Protein AF-A0A2I1DYN9-F1 (afdb_monomer_lite)

Sequence (81 aa):
MEIPKYNGTCHPNEYVKQMRAYCKINRITSEPDILELCILMINSSIYIPEGIDNLDKLVRALSSHPTFSIFKDSCKRKLQV

Structure (mmCIF, N/CA/C/O backbone):
data_AF-A0A2I1DYN9-F1
#
_entry.id   AF-A0A2I1DYN9-F1
#
loop_
_atom_site.group_PDB
_atom_site.id
_atom_site.type_symbol
_atom_site.label_atom_id
_atom_site.label_alt_id
_atom_site.label_comp_id
_atom_site.label_asym_id
_atom_site.label_entity_id
_atom_site.label_seq_id
_atom_site.pdbx_PDB_ins_code
_atom_site.Cartn_x
_atom_site.Cartn_y
_atom_site.Cartn_z
_atom_site.occupancy
_atom_site.B_iso_or_equiv
_atom_site.auth_seq_id
_atom_site.auth_comp_id
_atom_site.auth_asym_id
_atom_site.auth_atom_id
_atom_site.pdbx_PDB_model_num
ATOM 1 N N . MET A 1 1 ? -4.754 16.029 7.354 1.00 81.31 1 MET A N 1
ATOM 2 C CA . MET A 1 1 ? -3.813 15.199 6.571 1.00 81.31 1 MET A CA 1
ATOM 3 C C . MET A 1 1 ? -4.490 14.911 5.247 1.00 81.31 1 MET A C 1
ATOM 5 O O . MET A 1 1 ? -5.653 14.526 5.274 1.00 81.31 1 MET A O 1
ATOM 9 N N . GLU A 1 2 ? -3.826 15.169 4.124 1.00 92.69 2 GLU A N 1
ATOM 10 C CA . GLU A 1 2 ? -4.360 14.769 2.818 1.00 92.69 2 GLU A CA 1
ATOM 11 C C . GLU A 1 2 ? -4.443 13.244 2.728 1.00 92.69 2 GLU A C 1
ATOM 13 O O . GLU A 1 2 ? -3.645 12.538 3.348 1.00 92.69 2 GLU A O 1
ATOM 18 N N . ILE A 1 3 ? -5.419 12.735 1.980 1.00 96.00 3 ILE A N 1
ATOM 19 C CA . ILE A 1 3 ? -5.560 11.295 1.789 1.00 96.00 3 ILE A CA 1
ATOM 20 C C . ILE A 1 3 ? -4.358 10.751 0.991 1.00 96.00 3 ILE A C 1
ATOM 22 O O . ILE A 1 3 ? -4.072 11.262 -0.098 1.00 96.00 3 ILE A O 1
ATOM 26 N N . PRO A 1 4 ? -3.631 9.739 1.501 1.00 97.44 4 PRO A N 1
ATOM 27 C CA . PRO A 1 4 ? -2.496 9.163 0.789 1.00 97.44 4 PRO A CA 1
ATOM 28 C C . PRO A 1 4 ? -2.920 8.562 -0.552 1.00 97.44 4 PRO A C 1
ATOM 30 O O . PRO A 1 4 ? -3.945 7.891 -0.645 1.00 97.44 4 PRO A O 1
ATOM 33 N N . LYS A 1 5 ? -2.102 8.754 -1.589 1.00 97.75 5 LYS A N 1
ATOM 34 C CA . LYS A 1 5 ? -2.319 8.192 -2.931 1.00 97.75 5 LYS A CA 1
ATOM 35 C C . LYS A 1 5 ? -1.141 7.320 -3.333 1.00 97.75 5 LYS A C 1
ATOM 37 O O . LYS A 1 5 ? 0.004 7.682 -3.063 1.00 97.75 5 LYS A O 1
ATOM 42 N N . TYR A 1 6 ? -1.406 6.211 -4.019 1.00 98.38 6 TYR A N 1
ATOM 43 C CA . TYR A 1 6 ? -0.349 5.357 -4.560 1.00 98.38 6 TYR A CA 1
ATOM 44 C C . TYR A 1 6 ? -0.189 5.558 -6.066 1.00 98.38 6 TYR A C 1
ATOM 46 O O . TYR A 1 6 ? -1.125 5.365 -6.836 1.00 98.38 6 TYR A O 1
ATOM 54 N N . ASN A 1 7 ? 1.016 5.920 -6.500 1.00 96.94 7 ASN A N 1
ATOM 55 C CA . ASN A 1 7 ? 1.355 6.157 -7.909 1.00 96.94 7 ASN A CA 1
ATOM 56 C C . ASN A 1 7 ? 2.685 5.491 -8.323 1.00 96.94 7 ASN A C 1
ATOM 58 O O . ASN A 1 7 ? 3.291 5.883 -9.315 1.00 96.94 7 ASN A O 1
ATOM 62 N N . GLY A 1 8 ? 3.175 4.519 -7.543 1.00 96.56 8 GLY A N 1
ATOM 63 C CA . GLY A 1 8 ? 4.442 3.822 -7.807 1.00 96.56 8 GLY A CA 1
ATOM 64 C C . GLY A 1 8 ? 5.714 4.565 -7.382 1.00 96.56 8 GLY A C 1
ATOM 65 O O . GLY A 1 8 ? 6.804 4.015 -7.516 1.00 96.56 8 GLY A O 1
ATOM 66 N N . THR A 1 9 ? 5.613 5.788 -6.846 1.00 96.06 9 THR A N 1
ATOM 67 C CA . THR A 1 9 ? 6.789 6.594 -6.451 1.00 96.06 9 THR A CA 1
ATOM 68 C C . THR A 1 9 ? 7.277 6.348 -5.021 1.00 96.06 9 THR A C 1
ATOM 70 O O . THR A 1 9 ? 8.333 6.851 -4.639 1.00 96.06 9 THR A O 1
ATOM 73 N N . CYS A 1 10 ? 6.550 5.551 -4.236 1.00 97.19 10 CYS A N 1
ATOM 74 C CA . CYS A 1 10 ? 6.921 5.137 -2.885 1.00 97.19 10 CYS A CA 1
ATOM 75 C C . CYS A 1 10 ? 6.831 3.612 -2.726 1.00 97.19 10 CYS A C 1
ATOM 77 O O . CYS A 1 10 ? 6.225 2.909 -3.542 1.00 97.19 10 CYS A O 1
ATOM 79 N N . HIS A 1 11 ? 7.436 3.091 -1.658 1.00 97.94 11 HIS A N 1
ATOM 80 C CA . HIS A 1 11 ? 7.315 1.677 -1.323 1.00 97.94 11 HIS A CA 1
ATOM 81 C C . HIS A 1 11 ? 5.863 1.343 -0.920 1.00 97.94 11 HIS A C 1
ATOM 83 O O . HIS A 1 11 ? 5.305 2.070 -0.097 1.00 97.94 11 HIS A O 1
ATOM 89 N N . PRO A 1 12 ? 5.254 0.238 -1.400 1.00 98.19 12 PRO A N 1
ATOM 90 C CA . PRO A 1 12 ? 3.884 -0.140 -1.033 1.00 98.19 12 PRO A CA 1
ATOM 91 C C . PRO A 1 12 ? 3.625 -0.195 0.482 1.00 98.19 12 PRO A C 1
ATOM 93 O O . PRO A 1 12 ? 2.626 0.340 0.948 1.00 98.19 12 PRO A O 1
ATOM 96 N N . ASN A 1 13 ? 4.557 -0.743 1.274 1.00 98.44 13 ASN A N 1
ATOM 97 C CA . ASN A 1 13 ? 4.465 -0.694 2.746 1.00 98.44 13 ASN A CA 1
ATOM 98 C C . ASN A 1 13 ? 4.399 0.730 3.318 1.00 98.44 13 ASN A C 1
ATOM 100 O O . ASN A 1 13 ? 3.682 0.963 4.286 1.00 98.44 13 ASN A O 1
ATOM 104 N N . GLU A 1 14 ? 5.141 1.680 2.743 1.00 98.19 14 GLU A N 1
ATOM 105 C CA . GLU A 1 14 ? 5.125 3.067 3.214 1.00 98.19 14 GLU A CA 1
ATOM 106 C C . GLU A 1 14 ? 3.780 3.726 2.889 1.00 98.19 14 GLU A C 1
ATOM 108 O O . GLU A 1 14 ? 3.203 4.405 3.734 1.00 98.19 14 GLU A O 1
ATOM 113 N N . TYR A 1 15 ? 3.220 3.436 1.714 1.00 98.38 15 TYR A N 1
ATOM 114 C CA . TYR A 1 15 ? 1.860 3.840 1.367 1.00 98.38 15 TYR A CA 1
ATOM 115 C C . TYR A 1 15 ? 0.811 3.271 2.336 1.00 98.38 15 TYR A C 1
ATOM 117 O O . TYR A 1 15 ? 0.029 4.034 2.903 1.00 98.38 15 TYR A O 1
ATOM 125 N N . VAL A 1 16 ? 0.825 1.958 2.599 1.00 98.25 16 VAL A N 1
ATOM 126 C CA . VAL A 1 16 ? -0.119 1.322 3.539 1.00 98.25 16 VAL A CA 1
ATOM 127 C C . VAL A 1 16 ? 0.032 1.894 4.949 1.00 98.25 16 VAL A C 1
ATOM 129 O O . VAL A 1 16 ? -0.963 2.146 5.625 1.00 98.25 16 VAL A O 1
ATOM 132 N N . LYS A 1 17 ? 1.260 2.166 5.398 1.00 98.06 17 LYS A N 1
ATOM 133 C CA . LYS A 1 17 ? 1.523 2.810 6.691 1.00 98.06 17 LYS A CA 1
ATOM 134 C C . LYS A 1 17 ? 0.907 4.209 6.769 1.00 98.06 17 LYS A C 1
ATOM 136 O O . LYS A 1 17 ? 0.256 4.528 7.764 1.00 98.06 17 LYS A O 1
ATOM 141 N N . GLN A 1 18 ? 1.081 5.027 5.732 1.00 97.62 18 GLN A N 1
ATOM 142 C CA . GLN A 1 18 ? 0.462 6.353 5.650 1.00 97.62 18 GLN A CA 1
ATOM 143 C C . GLN A 1 18 ? -1.063 6.249 5.632 1.00 97.62 18 GLN A C 1
ATOM 145 O O . GLN A 1 18 ? -1.733 6.998 6.343 1.00 97.62 18 GLN A O 1
ATOM 150 N N . MET A 1 19 ? -1.618 5.284 4.894 1.00 97.94 19 MET A N 1
ATOM 151 C CA . MET A 1 19 ? -3.061 5.064 4.854 1.00 97.94 19 MET A CA 1
ATOM 152 C C . MET A 1 19 ? -3.608 4.627 6.213 1.00 97.94 19 MET A C 1
ATOM 154 O O . MET A 1 19 ? -4.610 5.169 6.666 1.00 97.94 19 MET A O 1
ATOM 158 N N . ARG A 1 20 ? -2.919 3.734 6.932 1.00 97.38 20 ARG A N 1
ATOM 159 C CA . ARG A 1 20 ? -3.287 3.362 8.308 1.00 97.38 20 ARG A CA 1
ATOM 160 C C . ARG A 1 20 ? -3.261 4.561 9.254 1.00 97.38 20 ARG A C 1
ATOM 162 O O . ARG A 1 20 ? -4.156 4.690 10.086 1.00 97.38 20 ARG A O 1
ATOM 169 N N . ALA A 1 21 ? -2.275 5.449 9.129 1.00 97.44 21 ALA A N 1
ATOM 170 C CA . ALA A 1 21 ? -2.225 6.678 9.920 1.00 97.44 21 ALA A CA 1
ATOM 171 C C . ALA A 1 21 ? -3.418 7.599 9.609 1.00 97.44 21 ALA A C 1
ATOM 173 O O . ALA A 1 21 ? -4.089 8.059 10.534 1.00 97.44 21 ALA A O 1
ATOM 174 N N . TYR A 1 22 ? -3.726 7.802 8.324 1.00 97.88 22 TYR A N 1
ATOM 175 C CA . TYR A 1 22 ? -4.904 8.547 7.880 1.00 97.88 22 TYR A CA 1
ATOM 176 C C . TYR A 1 22 ? -6.203 7.931 8.425 1.00 97.88 22 TYR A C 1
ATOM 178 O O . TYR A 1 22 ? -7.007 8.636 9.033 1.00 97.88 22 TYR A O 1
ATOM 186 N N . CYS A 1 23 ? -6.385 6.618 8.281 1.00 97.50 23 CYS A N 1
ATOM 187 C CA . CYS A 1 23 ? -7.564 5.893 8.758 1.00 97.50 23 CYS A CA 1
ATOM 188 C C . CYS A 1 23 ? -7.732 6.034 10.273 1.00 97.50 23 CYS A C 1
ATOM 190 O O . CYS A 1 23 ? -8.811 6.387 10.744 1.00 97.50 23 CYS A O 1
ATOM 192 N N . LYS A 1 24 ? -6.645 5.877 11.038 1.00 96.56 24 LYS A N 1
ATOM 193 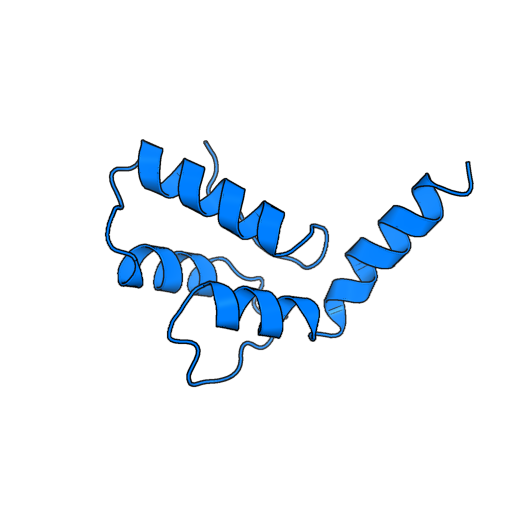C CA . LYS A 1 24 ? -6.657 6.030 12.498 1.00 96.56 24 LYS A CA 1
ATOM 194 C C . LYS A 1 24 ? -7.088 7.431 12.937 1.00 96.56 24 LYS A C 1
ATOM 196 O O . LYS A 1 24 ? -7.885 7.551 13.863 1.00 96.56 24 LYS A O 1
ATOM 201 N N . ILE A 1 25 ? -6.594 8.479 12.274 1.00 96.81 25 ILE A N 1
ATOM 202 C CA . ILE A 1 25 ? -6.985 9.872 12.556 1.00 96.81 25 ILE A CA 1
ATOM 203 C C . ILE A 1 25 ? -8.476 10.092 12.261 1.00 96.81 25 ILE A C 1
ATOM 205 O O . ILE A 1 25 ? -9.161 10.761 13.031 1.00 96.81 25 ILE A O 1
ATOM 209 N N . ASN A 1 26 ? -8.985 9.489 11.186 1.00 96.69 26 ASN A N 1
ATOM 210 C CA . ASN A 1 26 ? -10.376 9.619 10.746 1.00 96.69 26 ASN A CA 1
ATOM 211 C C . ASN A 1 26 ? -11.317 8.553 11.339 1.00 96.69 26 ASN A C 1
ATOM 213 O O . ASN A 1 26 ? -12.463 8.454 10.916 1.00 96.69 26 ASN A O 1
ATOM 217 N N . ARG A 1 27 ? -10.859 7.779 12.335 1.00 96.62 27 ARG A N 1
ATOM 218 C CA . ARG A 1 27 ? -11.635 6.729 13.024 1.00 96.62 27 ARG A CA 1
ATOM 219 C C . ARG A 1 27 ? -12.176 5.626 12.100 1.00 96.62 27 ARG A C 1
ATOM 221 O O . ARG A 1 27 ? -13.173 4.991 12.425 1.00 96.62 27 ARG A O 1
ATOM 228 N N . ILE A 1 28 ? -11.484 5.358 10.996 1.00 96.94 28 ILE A N 1
ATOM 229 C CA . ILE A 1 28 ? -11.702 4.183 10.146 1.00 96.94 28 ILE A CA 1
ATOM 230 C C . ILE A 1 28 ? -10.854 3.051 10.731 1.00 96.94 28 ILE A C 1
ATOM 232 O O . ILE A 1 28 ? -9.623 3.136 10.742 1.00 96.94 28 ILE A O 1
ATOM 236 N N . THR A 1 29 ? -11.500 2.026 11.285 1.00 92.75 29 THR A N 1
ATOM 237 C CA . THR A 1 29 ? -10.823 0.971 12.067 1.00 92.75 29 THR A CA 1
ATOM 238 C C . THR A 1 29 ? -11.026 -0.440 11.522 1.00 92.75 29 THR A C 1
ATOM 240 O O . THR A 1 29 ? -10.287 -1.341 11.911 1.00 92.75 29 THR A O 1
ATOM 243 N N . SER A 1 30 ? -11.998 -0.635 10.632 1.00 97.38 30 SER A N 1
ATOM 244 C CA . SER A 1 30 ? -12.282 -1.905 9.961 1.00 97.38 30 SER A CA 1
ATOM 245 C C . SER A 1 30 ? -11.189 -2.217 8.932 1.00 97.38 30 SER A C 1
ATOM 247 O O . SER A 1 30 ? -10.892 -1.389 8.075 1.00 97.38 30 SER A O 1
ATOM 249 N N . GLU A 1 31 ? -10.578 -3.405 9.003 1.00 96.81 31 GLU A N 1
ATOM 250 C CA . GLU A 1 31 ? -9.587 -3.842 8.005 1.00 96.81 31 GLU A CA 1
ATOM 251 C C . GLU A 1 31 ? -10.159 -3.879 6.571 1.00 96.81 31 GLU A C 1
ATOM 253 O O . GLU A 1 31 ? -9.471 -3.385 5.674 1.00 96.81 31 GLU A O 1
ATOM 258 N N . PRO A 1 32 ? -11.392 -4.381 6.330 1.00 97.75 32 PRO A N 1
ATOM 259 C CA . PRO A 1 32 ? -12.058 -4.256 5.032 1.00 97.75 32 PRO A CA 1
ATOM 260 C C . PRO A 1 32 ? -12.156 -2.815 4.517 1.00 97.75 32 PRO A C 1
ATOM 262 O O . PRO A 1 32 ? -11.774 -2.558 3.380 1.00 97.75 32 PRO A O 1
ATOM 265 N N . ASP A 1 33 ? -12.584 -1.870 5.357 1.00 97.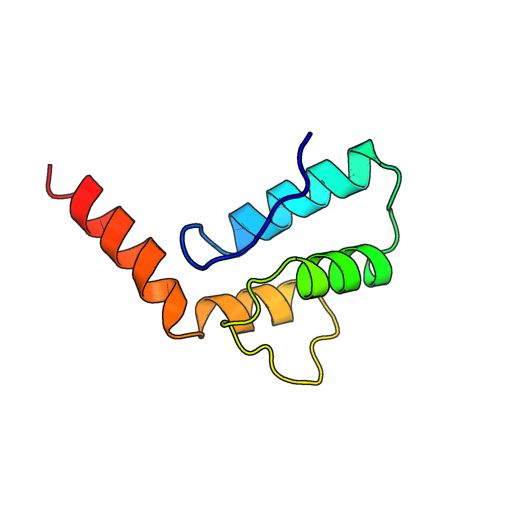94 33 ASP A N 1
ATOM 266 C CA . ASP A 1 33 ? -12.765 -0.467 4.954 1.00 97.94 33 ASP A CA 1
ATOM 267 C C . ASP A 1 33 ? -11.412 0.184 4.629 1.00 97.94 33 ASP A C 1
ATOM 269 O O . ASP A 1 33 ? -11.279 0.950 3.675 1.00 97.94 33 ASP A O 1
ATOM 273 N N . ILE A 1 34 ? -10.374 -0.138 5.412 1.00 98.31 34 ILE A N 1
ATOM 274 C CA . ILE A 1 34 ? -9.005 0.330 5.163 1.00 98.31 34 ILE A CA 1
ATOM 275 C C . ILE A 1 34 ? -8.493 -0.226 3.831 1.00 98.31 34 ILE A C 1
ATOM 277 O O . ILE A 1 34 ? -7.862 0.507 3.064 1.00 98.31 34 ILE A O 1
ATOM 281 N N . LEU A 1 35 ? -8.737 -1.508 3.552 1.00 98.56 35 LEU A N 1
ATOM 282 C CA . LEU A 1 35 ? -8.350 -2.143 2.297 1.00 98.56 35 LEU A CA 1
ATOM 283 C C . LEU A 1 35 ? -9.070 -1.516 1.101 1.00 98.56 35 LEU A C 1
ATOM 285 O O . LEU A 1 35 ? -8.410 -1.157 0.126 1.00 98.56 35 LEU A O 1
ATOM 289 N N . GLU A 1 36 ? -10.390 -1.358 1.184 1.00 97.75 36 GLU A N 1
ATOM 290 C CA . GLU A 1 36 ? -11.204 -0.719 0.148 1.00 97.75 36 GLU A CA 1
ATOM 291 C C . GLU A 1 36 ? -10.690 0.693 -0.141 1.00 97.75 36 GLU A C 1
ATOM 293 O O . GLU A 1 36 ? -10.421 1.039 -1.293 1.00 97.75 36 GLU A O 1
ATOM 298 N N . LEU A 1 37 ? -10.433 1.479 0.907 1.00 97.94 37 LEU A N 1
ATOM 299 C CA . LEU A 1 37 ? -9.881 2.820 0.761 1.00 97.94 37 LEU A CA 1
ATOM 300 C C . LEU A 1 37 ? -8.484 2.808 0.130 1.00 97.94 37 LEU A C 1
ATOM 302 O O . LEU A 1 37 ? -8.184 3.662 -0.702 1.00 97.94 37 LEU A O 1
ATOM 306 N N . CYS A 1 38 ? -7.623 1.847 0.479 1.00 98.38 38 CYS A N 1
ATOM 307 C CA . CYS A 1 38 ? -6.332 1.703 -0.194 1.00 98.38 38 CYS A CA 1
ATOM 308 C C . CYS A 1 38 ? -6.525 1.471 -1.697 1.00 98.38 38 CYS A C 1
ATOM 310 O O . CYS A 1 38 ? -5.868 2.123 -2.503 1.00 98.38 38 CYS A O 1
ATOM 312 N N . ILE A 1 39 ? -7.434 0.574 -2.083 1.00 98.06 39 ILE A N 1
ATOM 313 C CA . ILE A 1 39 ? -7.683 0.244 -3.491 1.00 98.06 39 ILE A CA 1
ATOM 314 C C . ILE A 1 39 ? -8.216 1.465 -4.254 1.00 98.06 39 ILE A C 1
ATOM 316 O O . ILE A 1 39 ? -7.705 1.783 -5.327 1.00 98.06 39 ILE A O 1
ATOM 320 N N . LEU A 1 40 ? -9.168 2.203 -3.676 1.00 97.38 40 LEU A N 1
ATOM 321 C CA . LEU A 1 40 ? -9.749 3.415 -4.273 1.00 97.38 40 LEU A CA 1
ATOM 322 C C . LEU A 1 40 ? -8.729 4.541 -4.496 1.00 97.38 40 LEU A C 1
ATOM 324 O O . LEU A 1 40 ? -8.905 5.372 -5.386 1.00 97.38 40 LEU A O 1
ATOM 328 N N . MET A 1 41 ? -7.667 4.585 -3.691 1.00 98.06 41 MET A N 1
ATOM 329 C CA . MET A 1 41 ? -6.668 5.657 -3.727 1.00 98.06 41 MET A CA 1
ATOM 330 C C . MET A 1 41 ? -5.409 5.306 -4.533 1.00 98.06 41 MET A C 1
ATOM 332 O O . MET A 1 41 ? -4.411 6.041 -4.500 1.00 98.06 41 MET A O 1
ATOM 336 N N . ILE A 1 42 ? -5.445 4.206 -5.281 1.00 98.25 42 ILE A N 1
ATOM 337 C CA . ILE A 1 42 ? -4.421 3.845 -6.261 1.00 98.25 42 ILE A CA 1
ATOM 338 C C . ILE A 1 42 ? -4.676 4.606 -7.565 1.00 98.25 42 ILE A C 1
ATOM 340 O O . ILE A 1 42 ? -5.808 4.784 -8.005 1.00 98.25 42 ILE A O 1
ATOM 344 N N . ASN A 1 43 ? -3.604 5.087 -8.196 1.00 97.50 43 ASN A N 1
ATOM 345 C CA . ASN A 1 43 ? -3.685 5.722 -9.506 1.00 97.50 43 ASN A CA 1
ATOM 346 C C . ASN A 1 43 ? -4.327 4.762 -10.522 1.00 97.50 43 ASN A C 1
ATOM 348 O O . ASN A 1 43 ? -3.870 3.632 -10.663 1.00 97.50 43 ASN A O 1
ATOM 352 N N . SER A 1 44 ? -5.322 5.236 -11.275 1.00 95.81 44 SER A N 1
ATOM 353 C CA . SER A 1 44 ? -6.097 4.428 -12.230 1.00 95.81 44 SER A CA 1
ATOM 354 C C . SER A 1 44 ? -5.273 3.765 -13.340 1.00 95.81 44 SER A C 1
ATOM 356 O O . SER A 1 44 ? -5.753 2.835 -13.979 1.00 95.81 44 SER A O 1
ATOM 358 N N . SER A 1 45 ? -4.032 4.206 -13.569 1.00 95.31 45 SER A N 1
ATOM 359 C CA . SER A 1 45 ? -3.101 3.571 -14.513 1.00 95.31 45 SER A CA 1
ATOM 360 C C . SER A 1 45 ? -2.423 2.311 -13.950 1.00 95.31 45 SER A C 1
ATOM 362 O O . SER A 1 45 ? -1.673 1.650 -14.665 1.00 95.31 45 SER A O 1
ATOM 364 N N . ILE A 1 46 ? -2.623 1.994 -12.667 1.00 97.25 46 ILE A N 1
ATOM 365 C CA . ILE A 1 46 ? -2.069 0.817 -11.991 1.00 97.25 46 ILE A CA 1
ATOM 366 C C . ILE A 1 46 ? -3.189 -0.207 -11.850 1.00 97.25 46 ILE A C 1
ATOM 368 O O . ILE A 1 46 ? -4.107 -0.030 -11.051 1.00 97.25 46 ILE A O 1
ATOM 372 N N . TYR A 1 47 ? -3.105 -1.287 -12.622 1.00 95.31 47 TYR A N 1
ATOM 373 C CA . TYR A 1 47 ? -4.081 -2.365 -12.540 1.00 95.31 47 TYR A CA 1
ATOM 374 C C . TYR A 1 47 ? -3.890 -3.172 -11.251 1.00 95.31 47 TYR A C 1
ATOM 376 O O . TYR A 1 47 ? -2.776 -3.595 -10.930 1.00 95.31 47 TYR A O 1
ATOM 384 N N . ILE A 1 48 ? -4.993 -3.413 -10.541 1.00 95.56 48 ILE A N 1
ATOM 385 C CA . ILE A 1 48 ? -5.042 -4.259 -9.349 1.00 95.56 48 ILE A CA 1
ATOM 386 C C . ILE A 1 48 ? -5.816 -5.534 -9.700 1.00 95.56 48 ILE A C 1
ATOM 388 O O . ILE A 1 48 ? -6.957 -5.428 -10.148 1.00 95.56 48 ILE A O 1
ATOM 392 N N . PRO A 1 49 ? -5.218 -6.727 -9.520 1.00 93.69 49 PRO A N 1
ATOM 393 C CA . PRO A 1 49 ? -5.913 -7.988 -9.745 1.00 93.69 49 PRO A CA 1
ATOM 394 C C . PRO A 1 49 ? -7.159 -8.134 -8.867 1.00 93.69 49 PRO A C 1
ATOM 396 O O . PRO A 1 49 ? -7.226 -7.588 -7.765 1.00 93.69 49 PRO A O 1
ATOM 399 N N . GLU A 1 50 ? -8.115 -8.937 -9.320 1.00 93.00 50 GLU A N 1
ATOM 400 C CA . GLU A 1 50 ? -9.232 -9.374 -8.480 1.00 93.00 50 GLU A CA 1
ATOM 401 C C . GLU A 1 50 ? -8.748 -10.266 -7.315 1.00 93.00 50 GLU A C 1
ATOM 403 O O . GLU A 1 50 ? -7.648 -10.823 -7.339 1.00 93.00 50 GLU A O 1
ATOM 408 N N . GLY A 1 51 ? -9.575 -10.419 -6.274 1.00 93.56 51 GLY A N 1
ATOM 409 C CA . GLY A 1 51 ? -9.285 -11.327 -5.152 1.00 93.56 51 GLY A CA 1
ATOM 410 C C . GLY A 1 51 ? -8.265 -10.806 -4.128 1.00 93.56 51 GLY A C 1
ATOM 411 O O . GLY A 1 51 ? -7.740 -11.578 -3.316 1.00 93.56 51 GLY A O 1
ATOM 412 N N . ILE A 1 52 ? -7.976 -9.503 -4.143 1.00 97.25 52 ILE A N 1
ATOM 413 C CA . ILE A 1 52 ? -7.231 -8.834 -3.074 1.00 97.25 52 ILE A CA 1
ATOM 414 C C . ILE A 1 52 ? -8.164 -8.656 -1.869 1.00 97.25 52 ILE A C 1
ATOM 416 O O . ILE A 1 52 ? -9.001 -7.763 -1.849 1.00 97.25 52 ILE A O 1
ATOM 420 N N . ASP A 1 53 ? -8.011 -9.523 -0.869 1.00 97.19 53 ASP A N 1
ATOM 421 C CA . ASP A 1 53 ? -8.849 -9.573 0.342 1.00 97.19 53 ASP A CA 1
ATOM 422 C C . ASP A 1 53 ? -8.129 -9.087 1.612 1.00 97.19 53 ASP A C 1
ATOM 424 O O . ASP A 1 53 ? -8.708 -9.078 2.696 1.00 97.19 53 ASP A O 1
ATOM 428 N N . ASN A 1 54 ? -6.858 -8.687 1.500 1.00 98.06 54 ASN A N 1
ATOM 429 C CA . ASN A 1 54 ? -6.089 -8.127 2.606 1.00 98.06 54 ASN A CA 1
ATOM 430 C C . ASN A 1 54 ? -4.935 -7.237 2.118 1.00 98.06 54 ASN A C 1
ATOM 432 O O . ASN A 1 54 ? -4.504 -7.295 0.960 1.00 98.06 54 ASN A O 1
ATOM 436 N N . LEU A 1 55 ? -4.409 -6.420 3.033 1.00 98.31 55 LEU A N 1
ATOM 437 C CA . LEU A 1 55 ? -3.352 -5.450 2.744 1.00 98.31 55 LEU A CA 1
ATOM 438 C C . LEU A 1 55 ? -2.012 -6.100 2.370 1.00 98.31 55 LEU A C 1
ATOM 440 O O . LEU A 1 55 ? -1.272 -5.525 1.575 1.00 98.31 55 LEU A O 1
ATOM 444 N N . ASP A 1 56 ? -1.704 -7.301 2.865 1.00 98.19 56 ASP A N 1
ATOM 445 C CA . ASP A 1 56 ? -0.468 -8.002 2.495 1.00 98.19 56 ASP A CA 1
ATOM 446 C C . ASP A 1 56 ? -0.501 -8.455 1.031 1.00 98.19 56 ASP A C 1
ATOM 448 O O . ASP A 1 56 ? 0.483 -8.300 0.300 1.00 98.19 56 ASP A O 1
ATOM 452 N N . LYS A 1 57 ? -1.645 -8.973 0.564 1.00 98.44 57 LYS A N 1
ATOM 453 C CA . LYS A 1 57 ? -1.862 -9.280 -0.856 1.00 98.44 57 LYS A CA 1
ATOM 454 C C . LYS A 1 57 ? -1.777 -8.016 -1.704 1.00 98.44 57 LYS A C 1
ATOM 456 O O . LYS A 1 57 ? -1.121 -8.050 -2.745 1.00 98.44 57 LYS A O 1
ATOM 461 N N . LEU A 1 58 ? -2.350 -6.901 -1.242 1.00 98.56 58 LEU A N 1
ATOM 462 C CA . LEU A 1 58 ? -2.240 -5.615 -1.934 1.00 98.56 58 LEU A CA 1
ATOM 463 C C . LEU A 1 58 ? -0.774 -5.177 -2.072 1.00 98.56 58 LEU A C 1
ATOM 465 O O . LEU A 1 58 ? -0.323 -4.860 -3.170 1.00 98.56 58 LEU A O 1
ATOM 469 N N . VAL A 1 59 ? 0.003 -5.217 -0.986 1.00 98.44 59 VAL A N 1
ATOM 470 C CA . VAL A 1 59 ? 1.437 -4.879 -0.995 1.00 98.44 59 VAL A CA 1
ATOM 471 C C . VAL A 1 59 ? 2.205 -5.743 -1.990 1.00 98.44 59 VAL A C 1
ATOM 473 O O . VAL A 1 59 ? 3.028 -5.218 -2.744 1.00 98.44 59 VAL A O 1
ATOM 476 N N . ARG A 1 60 ? 1.945 -7.054 -2.020 1.00 98.25 60 ARG A N 1
ATOM 477 C CA . ARG A 1 60 ? 2.589 -7.983 -2.964 1.00 98.25 60 ARG A CA 1
ATOM 478 C C . ARG A 1 60 ? 2.212 -7.677 -4.412 1.00 98.25 60 ARG A C 1
ATOM 480 O O . ARG A 1 60 ? 3.103 -7.656 -5.262 1.00 98.25 60 ARG A O 1
ATOM 487 N N . ALA A 1 61 ? 0.938 -7.394 -4.684 1.00 98.06 61 ALA A N 1
ATOM 488 C CA . ALA A 1 61 ? 0.462 -7.015 -6.013 1.00 98.06 61 ALA A CA 1
ATOM 489 C C . ALA A 1 61 ? 1.137 -5.722 -6.496 1.00 98.06 61 ALA A C 1
ATOM 491 O O .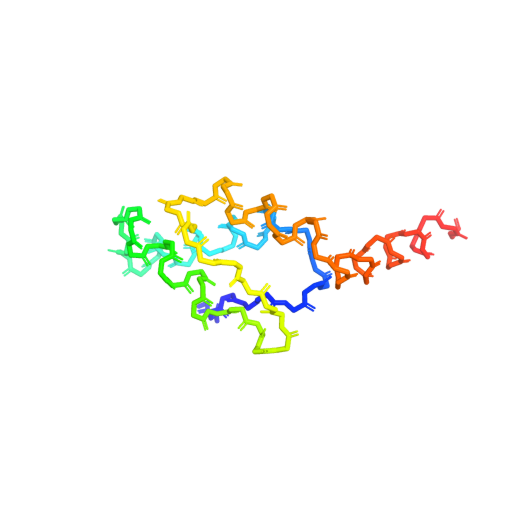 ALA A 1 61 ? 1.735 -5.700 -7.570 1.00 98.06 61 ALA A O 1
ATOM 492 N N . LEU A 1 62 ? 1.154 -4.682 -5.657 1.00 98.25 62 LEU A N 1
ATOM 493 C CA . LEU A 1 62 ? 1.810 -3.409 -5.964 1.00 98.25 62 LEU A CA 1
ATOM 494 C C . LEU A 1 62 ? 3.324 -3.559 -6.156 1.00 98.25 62 LEU A 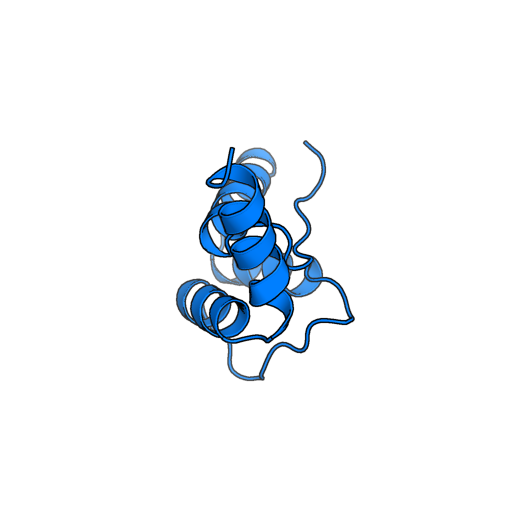C 1
ATOM 496 O O . LEU A 1 62 ? 3.890 -2.963 -7.067 1.00 98.25 62 LEU A O 1
ATOM 500 N N . SER A 1 63 ? 3.982 -4.389 -5.342 1.00 97.44 63 SER A N 1
ATOM 501 C CA . SER A 1 63 ? 5.426 -4.660 -5.458 1.00 97.44 63 SER A CA 1
ATOM 502 C C . SER A 1 63 ? 5.790 -5.451 -6.720 1.00 97.44 63 SER A C 1
ATOM 504 O O . SER A 1 63 ? 6.937 -5.405 -7.165 1.00 97.44 63 SER A O 1
ATOM 506 N N . SER A 1 64 ? 4.834 -6.191 -7.283 1.00 96.50 64 SER A N 1
ATOM 507 C CA . SER A 1 64 ? 5.017 -6.979 -8.508 1.00 96.50 64 SER A CA 1
ATOM 508 C C . SER A 1 64 ? 4.643 -6.198 -9.771 1.00 96.50 64 SER A C 1
ATOM 510 O O . SER A 1 64 ? 5.013 -6.602 -10.871 1.00 96.50 64 SER A O 1
ATOM 512 N N . HIS A 1 65 ? 3.931 -5.075 -9.634 1.00 97.44 65 HIS A N 1
ATOM 513 C CA . HIS A 1 65 ? 3.511 -4.252 -10.762 1.00 97.44 65 HIS A CA 1
ATOM 514 C C . HIS A 1 65 ? 4.707 -3.504 -11.391 1.00 97.44 65 HIS A C 1
ATOM 516 O O . HIS A 1 65 ? 5.567 -2.998 -10.658 1.00 97.44 65 HIS A O 1
ATOM 522 N N . PRO A 1 66 ? 4.766 -3.346 -12.732 1.00 96.25 66 PRO A N 1
ATOM 523 C CA . PRO A 1 66 ? 5.877 -2.670 -13.408 1.00 96.25 66 PRO A CA 1
ATOM 524 C C . PRO A 1 66 ? 6.172 -1.257 -12.897 1.00 96.25 66 PRO A C 1
ATOM 526 O O . PRO A 1 66 ? 7.329 -0.854 -12.858 1.00 96.25 66 PRO A O 1
ATOM 529 N N . THR A 1 67 ? 5.159 -0.514 -12.439 1.00 96.38 67 THR A N 1
ATOM 530 C CA . THR A 1 67 ? 5.338 0.851 -11.904 1.00 96.38 67 THR A CA 1
ATOM 531 C C . THR A 1 67 ? 6.183 0.908 -10.636 1.00 96.38 67 THR A C 1
ATOM 533 O O . THR A 1 67 ? 6.697 1.975 -10.309 1.00 96.38 67 THR A O 1
ATOM 536 N N . PHE A 1 68 ? 6.385 -0.206 -9.926 1.00 95.75 68 PHE A N 1
ATOM 537 C CA . PHE A 1 68 ? 7.274 -0.233 -8.765 1.00 95.75 68 PHE A CA 1
ATOM 538 C C . PHE A 1 68 ? 8.750 -0.008 -9.140 1.00 95.75 68 PHE A C 1
ATOM 540 O O . PHE A 1 68 ? 9.559 0.373 -8.288 1.00 95.75 68 PHE A O 1
ATOM 547 N N . SER A 1 69 ? 9.118 -0.178 -10.417 1.00 96.25 69 SER A N 1
ATOM 548 C CA . SER A 1 69 ? 10.445 0.204 -10.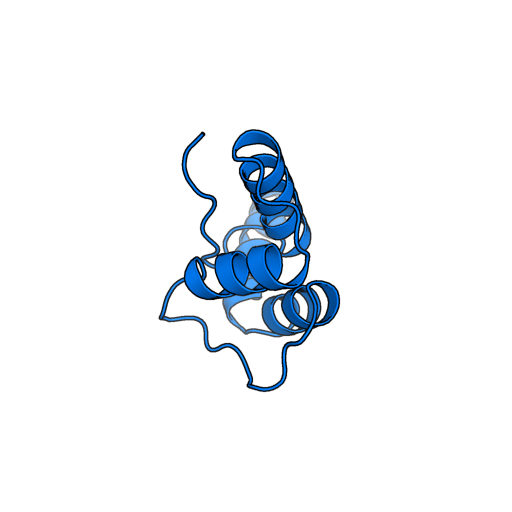916 1.00 96.25 69 SER A CA 1
ATOM 549 C C . SER A 1 69 ? 10.731 1.696 -10.725 1.00 96.25 69 SER A C 1
ATOM 551 O O . SER A 1 69 ? 11.864 2.042 -10.411 1.00 96.25 69 SER A O 1
ATOM 553 N N . ILE A 1 70 ? 9.712 2.565 -10.791 1.00 95.50 70 ILE A N 1
ATOM 554 C CA . ILE A 1 70 ? 9.852 4.020 -10.609 1.00 95.50 70 ILE A CA 1
ATOM 555 C C . ILE A 1 70 ? 10.472 4.327 -9.243 1.00 95.50 70 ILE A C 1
ATOM 557 O O . ILE A 1 70 ? 11.454 5.070 -9.152 1.00 95.50 70 ILE A O 1
ATOM 561 N N . PHE A 1 71 ? 9.932 3.724 -8.179 1.00 96.19 71 PHE A N 1
ATOM 562 C CA . PHE A 1 71 ? 10.497 3.825 -6.837 1.00 96.19 71 PHE A CA 1
ATOM 563 C C . PHE A 1 71 ? 11.925 3.262 -6.782 1.00 96.19 71 PHE A C 1
ATOM 565 O O . PHE A 1 71 ? 12.830 3.953 -6.311 1.00 96.19 71 PHE A O 1
ATOM 572 N N . LYS A 1 72 ? 12.155 2.047 -7.303 1.00 95.50 72 LYS A N 1
ATOM 573 C CA . LYS A 1 72 ? 13.484 1.402 -7.283 1.00 95.50 72 LYS A CA 1
ATOM 574 C C . LYS A 1 72 ? 14.547 2.250 -7.982 1.00 95.50 72 LYS A C 1
ATOM 576 O O . LYS A 1 72 ? 15.640 2.421 -7.448 1.00 95.50 72 LYS A O 1
ATOM 581 N N . ASP A 1 73 ? 14.235 2.800 -9.147 1.00 96.56 73 ASP A N 1
ATOM 582 C CA . ASP A 1 73 ? 15.171 3.596 -9.938 1.00 96.56 73 ASP A CA 1
ATOM 583 C C . ASP A 1 73 ? 15.402 4.977 -9.320 1.00 96.56 73 ASP A C 1
ATOM 585 O O . ASP A 1 73 ? 16.524 5.481 -9.341 1.00 96.56 73 ASP A O 1
ATOM 589 N N . SER A 1 74 ? 14.381 5.560 -8.684 1.00 95.12 74 SER A N 1
ATOM 590 C CA . SER A 1 74 ? 14.544 6.753 -7.847 1.00 95.12 74 SER A CA 1
ATOM 591 C C . SER A 1 74 ? 15.521 6.503 -6.692 1.00 95.12 74 SER A C 1
ATOM 593 O O . SER A 1 74 ? 16.438 7.297 -6.482 1.00 95.12 74 SER A O 1
ATOM 595 N N . CYS A 1 75 ? 15.390 5.373 -5.987 1.00 94.88 75 CYS A N 1
ATOM 596 C CA . CYS A 1 75 ? 16.328 4.975 -4.936 1.00 94.88 75 CYS A CA 1
ATOM 597 C C . CYS A 1 75 ? 17.750 4.776 -5.473 1.00 94.88 75 CYS A C 1
ATOM 599 O O . CYS A 1 75 ? 18.684 5.317 -4.890 1.00 94.88 75 CYS A O 1
ATOM 601 N N . LYS A 1 76 ? 17.926 4.063 -6.595 1.00 95.81 76 LYS A N 1
ATOM 602 C CA . LYS A 1 76 ? 19.248 3.871 -7.219 1.00 95.81 76 LYS A CA 1
ATOM 603 C C . LYS A 1 76 ? 19.924 5.203 -7.538 1.00 95.81 76 LYS A C 1
ATOM 605 O O . LYS A 1 76 ? 21.070 5.391 -7.152 1.00 95.81 76 LYS A O 1
ATOM 610 N N . ARG A 1 77 ? 19.211 6.144 -8.172 1.00 94.88 77 ARG A N 1
ATOM 611 C CA . ARG A 1 77 ? 19.753 7.478 -8.490 1.00 94.88 77 ARG A CA 1
ATOM 612 C C . ARG A 1 77 ? 20.211 8.239 -7.246 1.00 94.88 77 ARG A C 1
ATOM 614 O O . ARG A 1 77 ? 21.237 8.897 -7.292 1.00 94.88 77 ARG A O 1
ATOM 621 N N . LYS A 1 78 ? 19.472 8.136 -6.136 1.00 93.50 78 LYS A N 1
ATOM 622 C CA . LYS A 1 78 ? 19.835 8.782 -4.861 1.00 93.50 78 LYS A CA 1
ATOM 623 C C . LYS A 1 78 ? 21.039 8.144 -4.162 1.00 93.50 78 LYS A C 1
ATOM 625 O O . LYS A 1 78 ? 21.657 8.805 -3.341 1.00 93.50 78 LYS A O 1
ATOM 630 N N . LEU A 1 79 ? 21.326 6.872 -4.435 1.00 94.44 79 LEU A N 1
ATOM 631 C CA . LEU A 1 79 ? 22.448 6.137 -3.840 1.00 94.44 79 LEU A CA 1
ATOM 632 C C . 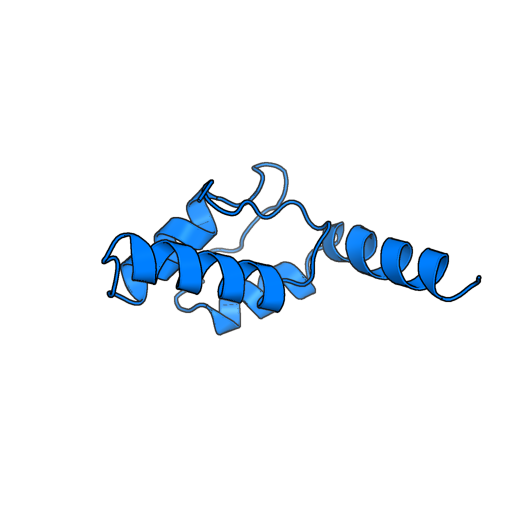LEU A 1 79 ? 23.729 6.212 -4.681 1.00 94.44 79 LEU A C 1
ATOM 634 O O . LEU A 1 79 ? 24.794 5.898 -4.173 1.00 94.44 79 LEU A O 1
ATOM 638 N N . GLN A 1 80 ? 23.629 6.603 -5.952 1.00 89.94 80 GLN A N 1
ATOM 639 C CA . GLN A 1 80 ? 24.769 6.848 -6.846 1.00 89.94 80 GLN A CA 1
ATOM 640 C C . GLN A 1 80 ? 25.376 8.255 -6.674 1.00 89.94 80 GLN A C 1
ATOM 642 O O . GLN A 1 80 ? 26.093 8.717 -7.559 1.00 89.94 80 GLN A O 1
ATOM 647 N N . VAL A 1 81 ? 25.042 8.937 -5.575 1.00 59.31 81 VAL A N 1
ATOM 648 C CA . VAL A 1 81 ? 25.596 10.244 -5.192 1.00 59.31 81 VAL A CA 1
ATOM 649 C C . VAL A 1 81 ? 26.975 10.057 -4.577 1.00 59.31 81 VAL A C 1
ATOM 651 O O . VAL A 1 81 ? 27.116 9.125 -3.754 1.00 59.31 81 VAL A O 1
#

pLDDT: mean 96.12, std 4.75, range [59.31, 98.56]

Radius of gyration: 13.18 Å; chains: 1; bounding box: 38×26×28 Å

Foldseek 3Di:
DDQQAADLQDQLVVSLVVLVVVCVVVVNDDQQVSQVSRVVRYDPVWDDDPPCPGSVSVNVSSCPTPSNVNNVVVVVVVVVD

Organism: NCBI:txid588596

Secondary structure (DSSP, 8-state):
-PPP-BSSSS-HHHHHHHHHHHHHHTT---HHHHHHHHHHTB-TTS---TT--SHHHHHHHHHHSTTHHHHHHHHHHHH--